Protein AF-A0A938GLC5-F1 (afdb_monomer_lite)

Sequence (97 aa):
MSVYPGYLVAQLPAGVETNKTALAPYIRIPTNAPPIMLVHATDDNVAGPENSVVMYQALKHAGVSAELHIYAKGGHGFGVRKGSHAASTWTDRCLAW

Secondary structure (DSSP, 8-state):
-EE---S-EEESSTTSEEEEEEE-TT----TTPPPEEEEEETT-SSS-THHHHHHHHHHHHTT--EEEEEESS--TT-TT---SSGGGGHHHHHHH-

Foldseek 3Di:
DEDADAPQADDVVPQHRDGLQHGHPPDDQDLPHAEYEYEEECQAPRGHCSSVVNVQVVCVVSVHHYHYDYFPDQYPPNDCDDDPGPSNCVVVVVVVD

Structure (mmCIF, N/CA/C/O backbone):
data_AF-A0A938GLC5-F1
#
_entry.id   AF-A0A938GLC5-F1
#
loop_
_atom_site.group_PDB
_atom_site.id
_atom_site.type_symbol
_atom_site.label_atom_id
_atom_site.label_alt_id
_atom_site.label_comp_id
_atom_site.label_asym_id
_atom_site.label_entity_id
_atom_site.label_seq_id
_atom_site.pdbx_PDB_ins_code
_atom_site.Cartn_x
_atom_site.Cartn_y
_atom_site.Cartn_z
_atom_site.occupancy
_atom_site.B_iso_or_equiv
_atom_site.auth_seq_id
_atom_site.auth_comp_id
_atom_site.auth_asym_id
_atom_site.auth_atom_id
_atom_site.pdbx_PDB_model_num
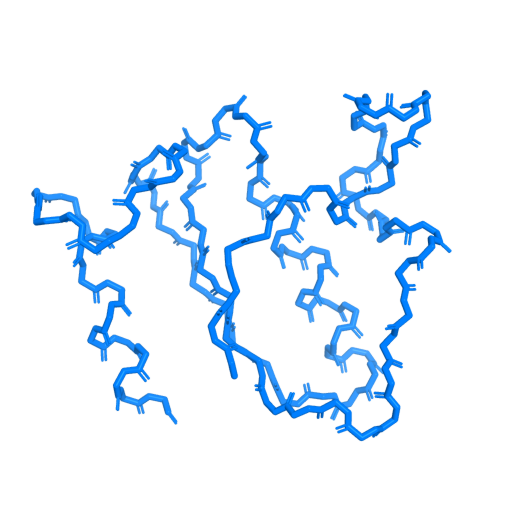ATOM 1 N N . MET A 1 1 ? -10.466 2.432 -0.485 1.00 65.69 1 MET A N 1
ATOM 2 C CA . MET A 1 1 ? -9.525 3.461 -0.999 1.00 65.69 1 MET A CA 1
ATOM 3 C C . MET A 1 1 ? -8.170 2.806 -1.215 1.00 65.69 1 MET A C 1
ATOM 5 O O . MET A 1 1 ? -7.738 2.084 -0.322 1.00 65.69 1 MET A O 1
ATOM 9 N N . SER A 1 2 ? -7.527 3.017 -2.367 1.00 64.94 2 SER A N 1
ATOM 10 C CA . SER A 1 2 ? -6.154 2.557 -2.616 1.00 64.94 2 SER A CA 1
ATOM 11 C C . SER A 1 2 ? -5.157 3.572 -2.065 1.00 64.94 2 SER A C 1
ATOM 13 O O . SER A 1 2 ? -5.248 4.756 -2.400 1.00 64.94 2 SER A O 1
ATOM 15 N N . VAL A 1 3 ? -4.212 3.126 -1.243 1.00 72.19 3 VAL A N 1
ATOM 16 C CA . VAL A 1 3 ? -3.194 4.004 -0.652 1.00 72.19 3 VAL A CA 1
ATOM 17 C C . VAL A 1 3 ? -1.811 3.459 -0.976 1.00 72.19 3 VAL A C 1
ATOM 19 O O . VAL A 1 3 ? -1.539 2.277 -0.773 1.00 72.19 3 VAL A O 1
ATOM 22 N N . TYR A 1 4 ? -0.941 4.343 -1.461 1.00 71.38 4 TYR A N 1
ATOM 23 C CA . TYR A 1 4 ? 0.497 4.124 -1.497 1.00 71.38 4 TYR A CA 1
ATOM 24 C C . TYR A 1 4 ? 1.105 4.741 -0.227 1.00 71.38 4 TYR A C 1
ATOM 26 O O . TYR A 1 4 ? 1.050 5.966 -0.072 1.00 71.38 4 TYR A O 1
ATOM 34 N N . PRO A 1 5 ? 1.593 3.929 0.722 1.00 75.44 5 PRO A N 1
ATOM 35 C CA . PRO A 1 5 ? 1.903 4.429 2.051 1.00 75.44 5 PRO A CA 1
ATOM 36 C C . PRO A 1 5 ? 3.398 4.670 2.271 1.00 75.44 5 PRO A C 1
ATOM 38 O O . PRO A 1 5 ? 4.194 3.738 2.251 1.00 75.44 5 PRO A O 1
ATOM 41 N N . GLY A 1 6 ? 3.761 5.908 2.596 1.00 81.94 6 GLY A N 1
ATOM 42 C CA . GLY A 1 6 ? 5.027 6.243 3.253 1.00 81.94 6 GLY A CA 1
ATOM 43 C C . GLY A 1 6 ? 4.772 6.805 4.652 1.00 81.94 6 GLY A C 1
ATOM 44 O O . GLY A 1 6 ? 3.645 7.195 4.959 1.00 81.94 6 GLY A O 1
ATOM 45 N N . TYR A 1 7 ? 5.814 6.875 5.484 1.00 84.94 7 TYR A N 1
ATOM 46 C CA . TYR A 1 7 ? 5.756 7.478 6.828 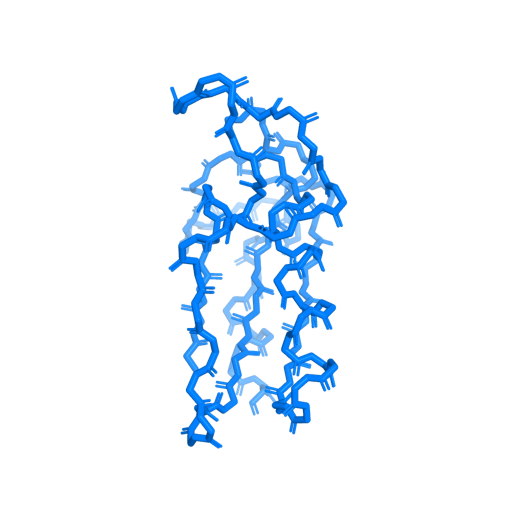1.00 84.94 7 TYR A CA 1
ATOM 47 C C . TYR A 1 7 ? 4.754 6.807 7.787 1.00 84.94 7 TYR A C 1
ATOM 49 O O . TYR A 1 7 ? 4.242 7.442 8.708 1.00 84.94 7 TYR A O 1
ATOM 57 N N . LEU A 1 8 ? 4.454 5.524 7.573 1.00 89.69 8 LEU A N 1
ATOM 58 C CA . LEU A 1 8 ? 3.547 4.764 8.432 1.00 89.69 8 LEU A CA 1
ATOM 59 C C . LEU A 1 8 ? 4.268 4.043 9.564 1.00 89.69 8 LEU A C 1
ATOM 61 O O . LEU A 1 8 ? 3.638 3.724 10.567 1.00 89.69 8 LEU A O 1
ATOM 65 N N . VAL A 1 9 ? 5.569 3.803 9.435 1.00 90.06 9 VAL A N 1
ATOM 66 C CA . VAL A 1 9 ? 6.387 3.275 10.531 1.00 90.06 9 VAL A CA 1
ATOM 67 C C . VAL A 1 9 ? 6.751 4.376 11.528 1.00 90.06 9 VAL A C 1
ATOM 69 O O . VAL A 1 9 ? 6.771 5.562 11.196 1.00 90.06 9 VAL A O 1
ATOM 72 N N . ALA A 1 10 ? 7.067 4.004 12.765 1.00 85.81 10 ALA A N 1
ATOM 73 C CA . ALA A 1 10 ? 7.538 4.958 13.759 1.00 85.81 10 ALA A CA 1
ATOM 74 C C . ALA A 1 10 ? 8.887 5.579 13.347 1.00 85.81 10 ALA A C 1
ATOM 76 O O . ALA A 1 10 ? 9.836 4.878 12.979 1.00 85.81 10 ALA A O 1
ATOM 77 N N . GLN A 1 11 ? 8.950 6.911 13.439 1.00 80.88 11 GLN A N 1
ATOM 78 C CA . GLN A 1 11 ? 10.115 7.715 13.080 1.00 80.88 11 GLN A CA 1
ATOM 79 C C . GLN A 1 11 ? 10.565 8.569 14.265 1.00 80.88 11 GLN A C 1
ATOM 81 O O . GLN A 1 11 ? 9.799 9.403 14.754 1.00 80.88 11 GLN A O 1
ATOM 86 N N . LEU A 1 12 ? 11.792 8.351 14.741 1.00 71.00 12 LEU A N 1
ATOM 87 C CA . LEU A 1 12 ? 12.387 9.079 15.868 1.00 71.00 12 LEU A CA 1
ATOM 88 C C . LEU A 1 12 ? 13.892 9.297 15.619 1.00 71.00 12 LEU A C 1
ATOM 90 O O . LEU A 1 12 ? 14.664 8.377 15.874 1.00 71.00 12 LEU A O 1
ATOM 94 N N . PRO A 1 13 ? 14.347 10.483 15.173 1.00 73.62 13 PRO A N 1
ATOM 95 C CA . PRO A 1 13 ? 13.583 11.704 14.891 1.00 73.62 13 PRO A CA 1
ATOM 96 C C . PRO A 1 13 ? 12.720 11.599 13.619 1.00 73.62 13 PRO A C 1
ATOM 98 O O . PRO A 1 13 ? 12.845 10.657 12.839 1.00 73.62 13 PRO A O 1
ATOM 101 N N . ALA A 1 14 ? 11.823 12.568 13.409 1.00 70.12 14 ALA A N 1
ATOM 102 C CA . ALA A 1 14 ? 10.959 12.615 12.228 1.00 70.12 14 ALA A CA 1
ATOM 103 C C . ALA A 1 14 ? 11.780 12.550 10.926 1.00 70.12 14 ALA A C 1
ATOM 105 O O . ALA A 1 14 ? 12.795 13.234 10.795 1.00 70.12 14 ALA A O 1
ATOM 106 N N . GLY A 1 15 ? 11.343 11.723 9.973 1.00 68.38 15 GLY A N 1
ATOM 107 C CA . GLY A 1 15 ? 12.073 11.466 8.727 1.00 68.38 15 GLY A CA 1
ATOM 108 C C . GLY A 1 15 ? 13.122 10.352 8.807 1.00 68.38 15 GLY A C 1
ATOM 109 O O . GLY A 1 15 ? 13.664 9.980 7.771 1.00 68.38 15 GLY A O 1
ATOM 110 N N . VAL A 1 16 ? 13.380 9.780 9.989 1.00 74.69 16 VAL A N 1
ATOM 111 C CA . VAL A 1 16 ? 14.248 8.605 10.154 1.00 74.69 16 VAL A CA 1
ATOM 112 C C . VAL A 1 16 ? 13.402 7.433 10.629 1.00 74.69 16 VAL A C 1
ATOM 114 O O . VAL A 1 16 ? 12.933 7.429 11.765 1.00 74.69 16 VAL A O 1
ATOM 117 N N . GLU A 1 17 ? 13.192 6.436 9.770 1.00 70.31 17 GLU A N 1
ATOM 118 C CA . GLU A 1 17 ? 12.536 5.189 10.170 1.00 70.31 17 GLU A CA 1
ATOM 119 C C . GLU A 1 17 ? 13.385 4.471 11.217 1.00 70.31 17 GLU A C 1
ATOM 121 O O . GLU A 1 17 ? 14.512 4.059 10.944 1.00 70.31 17 GLU A O 1
ATOM 126 N N . THR A 1 18 ? 12.848 4.317 12.424 1.00 74.56 18 THR A N 1
ATOM 127 C CA . THR A 1 18 ? 13.578 3.688 13.534 1.00 74.56 18 THR A CA 1
ATOM 128 C C . THR A 1 18 ? 12.954 2.391 14.000 1.00 74.56 18 THR A C 1
ATOM 130 O O . THR A 1 18 ? 13.645 1.565 14.594 1.00 74.56 18 THR A O 1
ATOM 133 N N . ASN A 1 19 ? 11.672 2.165 13.702 1.00 83.75 19 ASN A N 1
ATOM 134 C CA . ASN A 1 19 ? 11.017 0.902 14.002 1.00 83.75 19 ASN A CA 1
ATOM 135 C C . ASN A 1 19 ? 10.021 0.502 12.910 1.00 83.75 19 ASN A C 1
ATOM 137 O O . ASN A 1 19 ? 8.857 0.895 12.924 1.00 83.75 19 ASN A O 1
ATOM 141 N N . LYS A 1 20 ? 10.480 -0.379 12.021 1.00 85.06 20 LYS A N 1
ATOM 142 C CA . LYS A 1 20 ? 9.709 -0.950 10.908 1.00 85.06 20 LYS A CA 1
ATOM 143 C C . LYS A 1 20 ? 8.563 -1.881 11.325 1.00 85.06 20 LYS A C 1
ATOM 145 O O . LYS A 1 20 ? 7.801 -2.330 10.479 1.00 85.06 20 LYS A O 1
ATOM 150 N N . THR A 1 21 ? 8.439 -2.183 12.615 1.00 87.69 21 THR A N 1
ATOM 151 C CA . THR A 1 21 ? 7.389 -3.062 13.157 1.00 87.69 21 THR A CA 1
ATOM 152 C C . THR A 1 21 ? 6.333 -2.313 13.967 1.00 87.69 21 THR A C 1
ATOM 154 O O . THR A 1 21 ? 5.342 -2.913 14.374 1.00 87.69 21 THR A O 1
ATOM 157 N N . ALA A 1 22 ? 6.510 -1.007 14.191 1.00 90.31 22 ALA A N 1
ATOM 158 C CA . ALA A 1 22 ? 5.572 -0.183 14.945 1.00 90.31 22 ALA A CA 1
ATOM 159 C C . ALA A 1 22 ? 4.959 0.898 14.054 1.00 90.31 22 ALA A C 1
ATOM 161 O O . ALA A 1 22 ? 5.671 1.587 13.327 1.00 90.31 22 ALA A O 1
ATOM 162 N N . LEU A 1 23 ? 3.634 1.052 14.132 1.00 91.94 23 LEU A N 1
ATOM 163 C CA . LEU A 1 23 ? 2.916 2.120 13.443 1.00 91.94 23 LEU A CA 1
ATOM 164 C C . LEU A 1 23 ? 3.314 3.474 14.043 1.00 91.94 23 LEU A C 1
ATOM 166 O O . LEU A 1 23 ? 3.525 3.585 15.255 1.00 9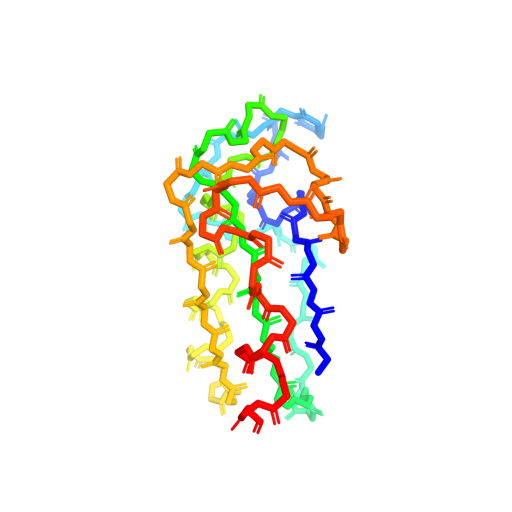1.94 23 LEU 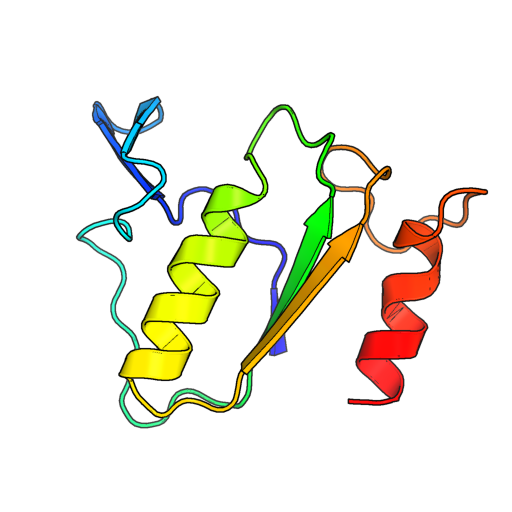A O 1
ATOM 170 N N . ALA A 1 24 ? 3.388 4.512 13.214 1.00 90.44 24 ALA A N 1
ATOM 171 C CA . ALA A 1 24 ? 3.710 5.850 13.671 1.00 90.44 24 ALA A CA 1
ATOM 172 C C . ALA A 1 24 ? 2.725 6.299 14.770 1.00 90.44 24 ALA A C 1
ATOM 174 O O . ALA A 1 24 ? 1.507 6.151 14.620 1.00 90.44 24 ALA A O 1
ATOM 175 N N . PRO A 1 25 ? 3.218 6.882 15.879 1.00 89.38 25 PRO A N 1
ATOM 176 C CA . PRO A 1 25 ? 2.421 7.098 17.089 1.00 89.38 25 PRO A CA 1
ATOM 177 C C . PRO A 1 25 ? 1.313 8.144 16.927 1.00 89.38 25 PRO A C 1
ATOM 179 O O . PRO A 1 25 ? 0.459 8.265 17.806 1.00 89.38 25 PRO A O 1
ATOM 182 N N . TYR A 1 26 ? 1.311 8.898 15.829 1.00 87.44 26 TYR A N 1
ATOM 183 C CA . TYR A 1 26 ? 0.292 9.888 15.477 1.00 87.44 26 TYR A CA 1
ATOM 184 C C . TYR A 1 26 ? -0.781 9.345 14.520 1.00 87.44 26 TYR A C 1
ATOM 186 O O . TYR A 1 26 ? -1.779 10.023 14.288 1.00 87.44 26 TYR A O 1
ATOM 194 N N . ILE A 1 27 ? -0.629 8.128 13.991 1.00 90.94 27 ILE A N 1
ATOM 195 C CA . ILE A 1 27 ? -1.663 7.503 13.162 1.00 90.94 27 ILE A CA 1
ATOM 196 C C . ILE A 1 27 ? -2.775 6.969 14.066 1.00 90.94 27 ILE A C 1
ATOM 198 O O . ILE A 1 27 ? -2.537 6.336 15.099 1.00 90.94 27 ILE A O 1
ATOM 202 N N . ARG A 1 28 ? -4.019 7.246 13.679 1.00 92.94 28 ARG A N 1
ATOM 203 C CA . ARG A 1 28 ? -5.230 6.764 14.346 1.00 92.94 28 ARG A CA 1
ATOM 204 C C . ARG A 1 28 ? -6.133 6.135 13.297 1.00 92.94 28 ARG A C 1
ATOM 206 O O . ARG A 1 28 ? -6.407 6.757 12.276 1.00 92.94 28 ARG A O 1
ATOM 213 N N . ILE A 1 29 ? -6.584 4.912 13.555 1.00 94.19 29 ILE A N 1
ATOM 214 C CA . ILE A 1 29 ? -7.556 4.226 12.702 1.00 94.19 29 ILE A CA 1
ATOM 215 C C . ILE A 1 29 ? -8.949 4.570 13.240 1.00 94.19 29 ILE A C 1
ATOM 217 O O . ILE A 1 29 ? -9.238 4.236 14.392 1.00 94.19 29 ILE A O 1
ATOM 221 N N . PRO A 1 30 ? -9.797 5.273 12.470 1.00 92.19 30 PRO A N 1
ATOM 222 C CA . PRO A 1 30 ? -11.144 5.597 12.916 1.00 92.19 30 PRO A CA 1
ATOM 223 C C . PRO A 1 30 ? -12.021 4.339 12.949 1.00 92.19 30 PRO A C 1
ATOM 225 O O . PRO A 1 30 ? -11.829 3.410 12.167 1.00 92.19 30 PRO A O 1
ATOM 228 N N . THR A 1 31 ? -13.020 4.319 13.830 1.00 91.12 31 THR A N 1
ATOM 229 C CA . THR A 1 31 ? -13.925 3.166 14.009 1.00 91.12 31 THR A CA 1
ATOM 230 C C . THR A 1 31 ? -14.779 2.865 12.778 1.00 91.12 31 THR A C 1
ATOM 232 O O . THR A 1 31 ? -15.215 1.735 12.595 1.00 91.12 31 THR A O 1
ATOM 235 N N . ASN A 1 32 ? -15.009 3.862 11.923 1.00 93.50 32 ASN A N 1
ATOM 236 C CA . ASN A 1 32 ? -15.734 3.750 10.660 1.00 93.50 32 ASN A CA 1
ATOM 237 C C . ASN A 1 32 ? -14.796 3.753 9.442 1.00 93.50 32 ASN A C 1
ATOM 239 O O . ASN A 1 32 ? -15.208 4.169 8.356 1.00 93.50 32 ASN A O 1
ATOM 243 N N . ALA A 1 33 ? -13.532 3.351 9.616 1.00 94.69 33 ALA A N 1
ATOM 244 C CA . ALA A 1 33 ? -12.595 3.255 8.506 1.00 94.69 33 ALA A CA 1
ATOM 245 C C . ALA A 1 33 ? -13.195 2.392 7.377 1.00 94.69 33 ALA A C 1
ATOM 247 O O . ALA A 1 33 ? -13.664 1.280 7.639 1.00 94.69 33 ALA A O 1
ATOM 248 N N . PRO A 1 34 ? -13.203 2.885 6.126 1.00 95.56 34 PRO A N 1
ATOM 249 C CA . PRO A 1 34 ? -13.687 2.096 5.004 1.00 95.56 34 PRO A CA 1
ATOM 250 C C . PRO A 1 34 ? -12.716 0.943 4.714 1.00 95.56 34 PRO A C 1
ATOM 252 O O . PRO A 1 34 ? -11.575 0.967 5.182 1.00 95.56 34 PRO A O 1
ATOM 255 N N . PRO A 1 35 ? -13.110 -0.025 3.870 1.00 96.31 35 PRO A N 1
ATOM 256 C CA . PRO A 1 35 ? -12.167 -0.985 3.325 1.00 96.31 35 PRO A CA 1
ATOM 257 C C . PRO A 1 35 ? -10.970 -0.292 2.648 1.00 96.31 35 PRO A C 1
ATOM 259 O O . PRO A 1 35 ? -11.125 0.698 1.911 1.00 96.31 35 PRO A O 1
ATOM 262 N N . ILE A 1 36 ? -9.763 -0.799 2.902 1.00 96.50 36 ILE A N 1
ATOM 263 C CA . ILE A 1 36 ? -8.506 -0.217 2.407 1.00 96.50 36 ILE A CA 1
ATOM 264 C C . ILE A 1 36 ? -7.706 -1.266 1.638 1.00 96.50 36 ILE A C 1
ATOM 266 O O . ILE A 1 36 ? -7.462 -2.364 2.129 1.00 96.50 36 ILE A O 1
ATOM 270 N N . MET A 1 37 ? -7.230 -0.883 0.457 1.00 97.00 37 MET A N 1
ATOM 271 C CA . MET A 1 37 ? -6.264 -1.662 -0.308 1.00 97.00 37 MET A CA 1
ATOM 272 C C . MET A 1 37 ? -4.912 -0.944 -0.275 1.00 97.00 37 MET A C 1
ATOM 274 O O . MET A 1 37 ? -4.823 0.255 -0.558 1.00 97.00 37 MET A O 1
ATOM 278 N N . LEU A 1 38 ? -3.857 -1.675 0.067 1.00 97.06 38 LEU A N 1
ATOM 279 C CA . LEU A 1 38 ? -2.482 -1.193 0.118 1.00 97.06 38 LEU A CA 1
ATOM 280 C C . LEU A 1 38 ? -1.676 -1.842 -1.005 1.00 97.06 38 LEU A C 1
ATOM 282 O O . LEU A 1 38 ? -1.756 -3.052 -1.224 1.00 97.06 38 LEU A O 1
ATOM 286 N N . VAL A 1 39 ? -0.874 -1.039 -1.696 1.00 96.12 39 VAL A N 1
ATOM 287 C CA . VAL A 1 39 ? -0.030 -1.493 -2.804 1.00 96.12 39 VAL A CA 1
ATOM 288 C C . VAL A 1 39 ? 1.381 -0.945 -2.613 1.00 96.12 39 VAL A C 1
ATOM 290 O O . VAL A 1 39 ? 1.550 0.255 -2.408 1.00 96.12 39 VAL A O 1
ATOM 293 N N . HIS A 1 40 ? 2.390 -1.817 -2.668 1.00 96.44 40 HIS A N 1
ATOM 294 C CA . HIS A 1 40 ? 3.795 -1.446 -2.472 1.00 96.44 40 HIS A CA 1
ATOM 295 C C . HIS A 1 40 ? 4.738 -2.274 -3.353 1.00 96.44 40 HIS A C 1
ATOM 297 O O . HIS A 1 40 ? 4.411 -3.397 -3.738 1.00 96.44 40 HIS A O 1
ATOM 303 N N . ALA A 1 41 ? 5.927 -1.745 -3.638 1.00 95.50 41 ALA A N 1
ATOM 304 C CA . ALA A 1 41 ? 7.037 -2.499 -4.208 1.00 95.50 41 ALA A CA 1
ATOM 305 C C . ALA A 1 41 ? 8.091 -2.847 -3.138 1.00 95.50 41 ALA A C 1
ATOM 307 O O . ALA A 1 41 ? 8.364 -2.052 -2.245 1.00 95.50 41 ALA A O 1
ATOM 308 N N . THR A 1 42 ? 8.690 -4.035 -3.220 1.00 96.12 42 THR A N 1
ATOM 309 C CA . THR A 1 42 ? 9.767 -4.478 -2.322 1.00 96.12 42 THR A CA 1
ATOM 310 C C . THR A 1 42 ? 11.055 -3.689 -2.535 1.00 96.12 42 THR A C 1
ATOM 312 O O . THR A 1 42 ? 11.790 -3.464 -1.582 1.00 96.12 42 THR A O 1
ATOM 315 N N . ASP A 1 43 ? 11.328 -3.269 -3.770 1.00 95.69 43 ASP A N 1
ATOM 316 C CA . ASP A 1 43 ? 12.509 -2.491 -4.157 1.00 95.69 43 ASP A CA 1
ATOM 317 C C . ASP A 1 43 ? 12.315 -0.968 -4.007 1.00 95.69 43 ASP A C 1
ATOM 319 O O . ASP A 1 43 ? 13.044 -0.176 -4.611 1.00 95.69 43 ASP A O 1
ATOM 323 N N . ASP A 1 44 ? 11.342 -0.545 -3.196 1.00 93.56 44 ASP A N 1
ATOM 324 C CA . ASP A 1 44 ? 11.195 0.846 -2.780 1.00 93.56 44 ASP A CA 1
ATOM 325 C C . ASP A 1 44 ? 12.250 1.214 -1.726 1.00 93.56 44 ASP A C 1
ATOM 327 O O . ASP A 1 44 ? 12.143 0.873 -0.549 1.00 93.56 44 ASP A O 1
ATOM 331 N N . ASN A 1 45 ? 13.288 1.927 -2.16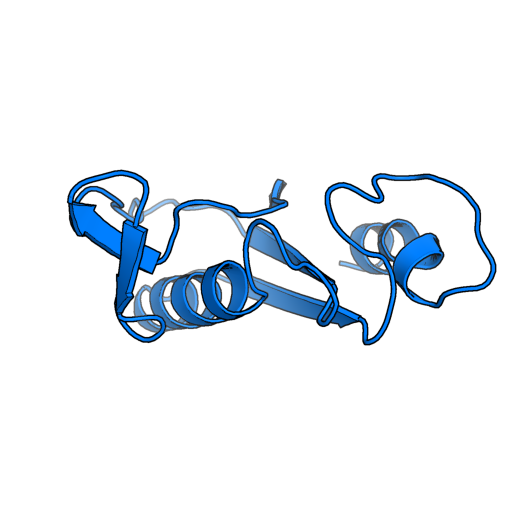4 1.00 89.56 45 ASN A N 1
ATOM 332 C CA . ASN A 1 45 ? 14.385 2.370 -1.300 1.00 89.56 45 ASN A CA 1
ATOM 333 C C . ASN A 1 45 ? 14.125 3.724 -0.611 1.00 89.56 45 ASN A C 1
ATOM 335 O O . ASN A 1 45 ? 15.013 4.225 0.078 1.00 89.56 45 ASN A O 1
ATOM 339 N N . VAL A 1 46 ? 12.960 4.345 -0.824 1.00 88.50 46 VAL A N 1
ATOM 340 C CA . VAL A 1 46 ? 12.601 5.648 -0.230 1.00 88.50 46 VAL A CA 1
ATOM 341 C C . VAL A 1 46 ? 11.644 5.455 0.942 1.00 88.50 46 VAL A C 1
ATOM 343 O O . VAL A 1 46 ? 11.839 6.056 1.995 1.00 88.50 46 VAL A O 1
ATOM 346 N N . ALA A 1 47 ? 10.633 4.606 0.776 1.00 87.94 47 ALA A N 1
ATOM 347 C CA . ALA A 1 47 ? 9.735 4.185 1.841 1.00 87.94 47 ALA A CA 1
ATOM 348 C C . ALA A 1 47 ? 9.582 2.673 1.725 1.00 87.94 47 ALA A C 1
ATOM 350 O O . ALA A 1 47 ? 8.911 2.195 0.824 1.00 87.94 47 ALA A O 1
ATOM 351 N N . GLY A 1 48 ? 10.237 1.914 2.601 1.00 91.88 48 GLY A N 1
ATOM 352 C CA . GLY A 1 48 ? 10.242 0.458 2.479 1.00 91.88 48 GLY A CA 1
ATOM 353 C C . GLY A 1 48 ? 8.833 -0.148 2.591 1.00 91.88 48 GLY A C 1
ATOM 354 O O . GLY A 1 48 ? 7.948 0.446 3.233 1.00 91.88 48 GLY A O 1
ATOM 355 N N . PRO A 1 49 ? 8.612 -1.359 2.037 1.00 94.62 49 PRO A N 1
ATOM 356 C CA . PRO A 1 49 ? 7.315 -2.040 2.068 1.00 94.62 49 PRO A CA 1
ATOM 357 C C . PRO A 1 49 ? 6.785 -2.279 3.489 1.00 94.62 49 PRO A C 1
ATOM 359 O O . PRO A 1 49 ? 5.584 -2.492 3.675 1.00 94.62 49 PRO A O 1
ATOM 362 N N . GLU A 1 50 ? 7.646 -2.214 4.506 1.00 94.69 50 GLU A N 1
ATOM 363 C CA . GLU A 1 50 ? 7.283 -2.328 5.917 1.00 94.69 50 GLU A CA 1
ATOM 364 C C . GLU A 1 50 ? 6.245 -1.279 6.347 1.00 94.69 50 GLU A C 1
ATOM 366 O O . GLU A 1 50 ? 5.402 -1.578 7.193 1.00 94.69 50 GLU A O 1
ATOM 371 N N . ASN A 1 51 ? 6.209 -0.108 5.694 1.00 94.12 51 ASN A N 1
ATOM 372 C CA . ASN A 1 51 ? 5.148 0.890 5.875 1.00 94.12 51 ASN A CA 1
ATOM 373 C C . ASN A 1 51 ? 3.757 0.317 5.568 1.00 94.12 51 ASN A C 1
ATOM 375 O O . ASN A 1 51 ? 2.822 0.478 6.354 1.00 94.12 51 ASN A O 1
ATOM 379 N N . SER A 1 52 ? 3.619 -0.401 4.451 1.00 95.75 52 SER A N 1
ATOM 380 C CA . SER A 1 52 ? 2.370 -1.090 4.118 1.00 95.75 52 SER A CA 1
ATOM 381 C C . SER A 1 52 ? 2.079 -2.243 5.073 1.00 95.75 52 SER A C 1
ATOM 383 O O . SER A 1 52 ? 0.929 -2.438 5.465 1.00 95.75 52 SER A O 1
ATOM 385 N N . VAL A 1 53 ? 3.104 -3.016 5.447 1.00 96.38 53 VAL A N 1
ATOM 386 C CA . VAL A 1 53 ? 2.938 -4.198 6.308 1.00 96.38 53 VAL A CA 1
ATOM 387 C C . VAL A 1 53 ? 2.412 -3.802 7.685 1.00 96.38 53 VAL A C 1
ATOM 389 O O . VAL A 1 53 ? 1.437 -4.392 8.156 1.00 96.38 53 VAL A O 1
ATOM 392 N N . VAL A 1 54 ? 3.008 -2.789 8.320 1.00 95.75 54 VAL A N 1
ATOM 393 C CA . VAL A 1 54 ? 2.594 -2.368 9.665 1.00 95.75 54 VAL A CA 1
ATOM 394 C C . VAL A 1 54 ? 1.187 -1.769 9.666 1.00 95.75 54 VAL A C 1
ATOM 396 O O . VAL A 1 54 ? 0.395 -2.041 10.569 1.00 95.75 54 VAL A O 1
ATOM 399 N N . MET A 1 55 ? 0.826 -1.027 8.614 1.00 96.12 55 MET A N 1
ATOM 400 C CA . MET A 1 55 ? -0.521 -0.481 8.464 1.00 96.12 55 MET A CA 1
ATOM 401 C C . MET A 1 55 ? -1.559 -1.576 8.234 1.00 96.12 55 MET A C 1
ATOM 403 O O . MET A 1 55 ? -2.616 -1.550 8.860 1.00 96.12 55 MET A O 1
ATOM 407 N N . TYR A 1 56 ? -1.255 -2.570 7.395 1.00 97.00 56 TYR A N 1
ATOM 408 C CA . TYR A 1 56 ? -2.130 -3.723 7.191 1.00 97.00 56 TYR A CA 1
ATOM 409 C C . TYR A 1 56 ? -2.401 -4.467 8.505 1.00 97.00 56 TYR A C 1
ATOM 411 O O . TYR A 1 56 ? -3.551 -4.776 8.819 1.00 97.00 56 TYR A O 1
ATOM 419 N N . GLN A 1 57 ? -1.359 -4.712 9.306 1.00 96.81 57 GLN A N 1
ATOM 420 C CA . GLN A 1 57 ? -1.510 -5.352 10.615 1.00 96.81 57 GLN A CA 1
ATOM 421 C C . GLN A 1 57 ? -2.372 -4.510 11.563 1.00 96.81 57 GLN A C 1
ATOM 423 O O . GLN A 1 57 ? -3.268 -5.050 12.211 1.00 96.81 57 GLN A O 1
ATOM 428 N N . ALA A 1 58 ? -2.152 -3.194 11.610 1.00 95.81 58 ALA A N 1
ATOM 429 C CA . ALA A 1 58 ? -2.946 -2.291 12.437 1.00 95.81 58 ALA A CA 1
ATOM 430 C C . ALA A 1 58 ? -4.428 -2.258 12.016 1.00 95.81 58 ALA A C 1
ATOM 432 O O . ALA A 1 58 ? -5.306 -2.352 12.874 1.00 95.81 58 ALA A O 1
ATOM 433 N N . LEU A 1 59 ? -4.715 -2.198 10.710 1.00 96.44 59 LEU A N 1
ATOM 434 C CA . LEU A 1 59 ? -6.075 -2.270 10.158 1.00 96.44 59 LEU A CA 1
ATOM 435 C C . LEU A 1 59 ? -6.758 -3.592 10.515 1.00 96.44 59 LEU A C 1
ATOM 437 O O . LEU A 1 59 ? -7.886 -3.587 11.009 1.00 96.44 59 LEU A O 1
ATOM 441 N N . LYS A 1 60 ? -6.046 -4.712 10.347 1.00 96.44 60 LYS A N 1
ATOM 442 C CA . LYS A 1 60 ? -6.541 -6.044 10.709 1.00 96.44 60 LYS A CA 1
ATOM 443 C C . LYS A 1 60 ? -6.871 -6.142 12.200 1.00 96.44 60 LYS A C 1
ATOM 445 O O . LYS A 1 60 ? -7.935 -6.646 12.548 1.00 96.44 60 LYS A O 1
ATOM 450 N N . HIS A 1 61 ? -5.998 -5.651 13.082 1.00 95.94 61 HIS A N 1
ATOM 451 C CA . HIS A 1 61 ? -6.254 -5.638 14.529 1.00 95.94 61 HIS A CA 1
ATOM 452 C C . HIS A 1 61 ? -7.426 -4.730 14.920 1.00 95.94 61 HIS A C 1
ATOM 454 O O . HIS A 1 61 ? -8.122 -5.022 15.888 1.00 95.94 61 HIS A O 1
ATOM 460 N N . ALA A 1 62 ? -7.673 -3.663 14.159 1.00 96.56 62 ALA A N 1
ATOM 461 C CA . ALA A 1 62 ? -8.823 -2.782 14.340 1.00 96.56 62 ALA A CA 1
ATOM 462 C C . ALA A 1 62 ? -10.132 -3.338 13.737 1.00 96.56 62 ALA A C 1
ATOM 464 O O . ALA A 1 62 ? -11.161 -2.671 13.810 1.00 96.56 62 ALA A O 1
ATOM 465 N N . GLY A 1 63 ? -10.116 -4.534 13.133 1.00 96.56 63 GLY A N 1
ATOM 466 C CA . GLY A 1 63 ? -11.292 -5.137 12.496 1.00 96.56 63 GLY A CA 1
ATOM 467 C C . GLY A 1 63 ? -11.693 -4.484 11.168 1.00 96.56 63 GLY A C 1
ATOM 468 O O . GLY A 1 63 ? -12.804 -4.703 10.691 1.00 96.56 63 GLY A O 1
ATOM 469 N N . VAL A 1 64 ? -10.808 -3.687 10.562 1.00 97.06 64 VAL A N 1
ATOM 470 C CA . VAL A 1 64 ? -11.054 -3.035 9.271 1.00 97.06 64 VAL A CA 1
ATOM 471 C C . VAL A 1 64 ? -10.743 -4.015 8.141 1.00 97.06 64 VAL A C 1
ATOM 473 O O . VAL A 1 64 ? -9.683 -4.643 8.134 1.00 97.06 64 VAL A O 1
ATOM 476 N N . SER A 1 65 ? -11.648 -4.131 7.163 1.00 96.31 65 SER A N 1
ATOM 477 C CA . SER A 1 65 ? -11.393 -4.919 5.952 1.00 96.31 65 SER A CA 1
ATOM 478 C C . SER A 1 65 ? -10.208 -4.323 5.190 1.00 96.31 65 SER A C 1
ATOM 480 O O . SER A 1 65 ? -10.235 -3.153 4.802 1.00 96.31 65 SER A O 1
ATOM 482 N N . ALA A 1 66 ? -9.153 -5.109 5.003 1.00 96.75 66 ALA A N 1
ATOM 483 C CA . ALA A 1 66 ? -7.928 -4.643 4.379 1.00 96.75 66 ALA A CA 1
ATOM 484 C C . ALA A 1 66 ? -7.322 -5.700 3.457 1.00 96.75 66 ALA A C 1
ATOM 486 O O . ALA A 1 66 ? -7.359 -6.894 3.758 1.00 96.75 66 ALA A O 1
ATOM 487 N N . GLU A 1 67 ? -6.705 -5.241 2.372 1.00 97.50 67 GLU A N 1
ATOM 488 C CA . GLU A 1 67 ? -5.967 -6.065 1.414 1.00 97.50 67 GLU A CA 1
ATOM 489 C C . GLU A 1 67 ? -4.591 -5.445 1.141 1.00 97.50 67 GLU A C 1
ATOM 491 O O . GLU A 1 67 ? -4.457 -4.223 1.084 1.00 97.50 67 GLU A O 1
ATOM 496 N N . LEU A 1 68 ? -3.555 -6.274 0.996 1.00 97.19 68 LEU A N 1
ATOM 497 C CA . LEU A 1 68 ? -2.176 -5.829 0.791 1.00 97.19 68 LEU A CA 1
ATOM 498 C C . LEU A 1 68 ? -1.525 -6.585 -0.369 1.00 97.19 68 LEU A C 1
ATOM 500 O O . LEU A 1 68 ? -1.402 -7.807 -0.324 1.00 97.19 68 LEU A O 1
ATOM 504 N N . HIS A 1 69 ? -1.026 -5.839 -1.356 1.00 96.75 69 HIS A N 1
ATOM 505 C CA . HIS A 1 69 ? -0.198 -6.349 -2.448 1.00 96.75 69 HIS A CA 1
ATOM 506 C C . HIS A 1 69 ? 1.219 -5.792 -2.345 1.00 96.75 69 HIS A C 1
ATOM 508 O O . HIS A 1 69 ? 1.418 -4.576 -2.366 1.00 96.75 69 HIS A O 1
ATOM 514 N N . ILE A 1 70 ? 2.205 -6.686 -2.277 1.00 96.50 70 ILE A N 1
ATOM 515 C CA . ILE A 1 70 ? 3.626 -6.338 -2.344 1.00 96.50 70 ILE A CA 1
ATOM 516 C C . ILE A 1 70 ? 4.217 -6.976 -3.599 1.00 96.50 70 ILE A C 1
ATOM 518 O O . ILE A 1 70 ? 4.217 -8.198 -3.747 1.00 96.50 70 ILE A O 1
ATOM 522 N N . TYR A 1 71 ? 4.729 -6.144 -4.499 1.00 95.94 71 TYR A N 1
ATOM 523 C CA . TYR A 1 71 ? 5.357 -6.567 -5.746 1.00 95.94 71 TYR A CA 1
ATOM 524 C C . TYR A 1 71 ? 6.875 -6.556 -5.612 1.00 95.94 71 TYR A C 1
ATOM 526 O O . TYR A 1 71 ? 7.442 -5.588 -5.127 1.00 95.94 71 TYR A O 1
ATOM 534 N N . ALA A 1 72 ? 7.559 -7.583 -6.115 1.00 96.19 72 ALA A N 1
ATOM 535 C CA . ALA A 1 72 ? 9.017 -7.673 -5.994 1.00 96.19 72 ALA A CA 1
ATOM 536 C C . ALA A 1 72 ? 9.778 -6.523 -6.687 1.00 96.19 72 ALA A C 1
ATOM 538 O O . ALA A 1 72 ? 10.878 -6.187 -6.259 1.00 96.19 72 ALA A O 1
ATOM 539 N N . LYS A 1 73 ? 9.213 -5.954 -7.765 1.00 94.75 73 LYS A N 1
ATOM 540 C CA . LYS A 1 73 ? 9.802 -4.850 -8.535 1.00 94.75 73 LYS A CA 1
ATOM 541 C C . LYS A 1 73 ? 8.771 -3.803 -8.929 1.00 94.75 73 LYS A C 1
ATOM 543 O O . LYS A 1 73 ? 7.704 -4.161 -9.434 1.00 94.75 73 LYS A O 1
ATOM 548 N N . GLY A 1 74 ? 9.143 -2.539 -8.785 1.00 93.00 74 GLY A N 1
ATOM 549 C CA . GLY A 1 74 ? 8.373 -1.364 -9.200 1.00 93.00 74 GLY A CA 1
ATOM 550 C C . GLY A 1 74 ? 9.062 -0.050 -8.825 1.00 93.00 74 GLY A C 1
ATOM 551 O O . GLY A 1 74 ? 8.919 0.936 -9.546 1.00 93.00 74 GLY A O 1
ATOM 552 N N . GLY A 1 75 ? 9.862 -0.056 -7.757 1.00 92.88 75 GLY A N 1
ATOM 553 C CA . GLY A 1 75 ? 10.522 1.123 -7.209 1.00 92.88 75 GLY A CA 1
ATOM 554 C C . GLY A 1 75 ? 9.555 2.092 -6.527 1.00 92.88 75 GLY A C 1
ATOM 555 O O . GLY A 1 75 ? 8.364 1.823 -6.373 1.00 92.88 75 GLY A O 1
ATOM 556 N N . HIS A 1 76 ? 10.075 3.250 -6.130 1.00 93.00 76 HIS A N 1
ATOM 557 C CA . HIS A 1 76 ? 9.282 4.292 -5.487 1.00 93.00 76 HIS A CA 1
ATOM 558 C C . HIS A 1 76 ? 8.308 4.959 -6.468 1.00 93.00 76 HIS A C 1
ATOM 560 O O . HIS A 1 76 ? 8.692 5.346 -7.575 1.00 93.00 76 HIS A O 1
ATOM 566 N N . GLY A 1 77 ? 7.049 5.139 -6.057 1.00 89.69 77 GLY A N 1
ATOM 567 C CA . GLY A 1 77 ? 6.074 5.936 -6.806 1.00 89.69 77 GLY A CA 1
ATOM 568 C C . GLY A 1 77 ? 5.814 5.463 -8.245 1.00 89.69 77 GLY A C 1
ATOM 569 O O . GLY A 1 77 ? 5.656 6.290 -9.149 1.00 89.69 77 GLY A O 1
ATOM 570 N N . PHE A 1 78 ? 5.761 4.150 -8.500 1.00 91.19 78 PHE A N 1
ATOM 571 C CA . PHE A 1 78 ? 5.549 3.617 -9.857 1.00 91.19 78 PHE A CA 1
ATOM 572 C C . PHE A 1 78 ? 4.212 4.036 -10.487 1.00 91.19 78 PHE A 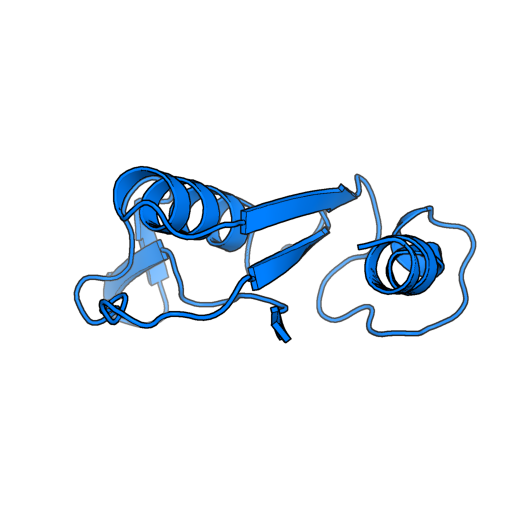C 1
ATOM 574 O O . PHE A 1 78 ? 4.132 4.199 -11.708 1.00 91.19 78 PHE A O 1
ATOM 581 N N . GLY A 1 79 ? 3.193 4.318 -9.670 1.00 90.44 79 GLY A N 1
ATOM 582 C CA . GLY A 1 79 ? 1.900 4.831 -10.126 1.00 90.44 79 GLY A CA 1
ATOM 583 C C . GLY A 1 79 ? 1.204 3.870 -11.092 1.00 90.44 79 GLY A C 1
ATOM 584 O O . GLY A 1 79 ? 1.304 2.657 -10.956 1.00 90.44 79 GLY A O 1
ATOM 585 N N . VAL A 1 80 ? 0.500 4.406 -12.090 1.00 92.50 80 VAL A N 1
ATOM 586 C CA . VAL A 1 80 ? -0.191 3.618 -13.137 1.00 92.50 80 VAL A CA 1
ATOM 587 C C . VAL A 1 80 ? 0.647 3.463 -14.412 1.00 92.50 80 VAL A C 1
ATOM 589 O O . VAL A 1 80 ? 0.119 3.259 -15.506 1.00 92.50 80 VAL A O 1
ATOM 592 N N . ARG A 1 81 ? 1.972 3.628 -14.308 1.00 88.25 81 ARG A N 1
ATOM 593 C CA . ARG A 1 81 ? 2.863 3.533 -15.467 1.00 88.25 81 ARG A CA 1
ATOM 594 C C . ARG A 1 81 ? 2.861 2.107 -16.004 1.00 88.25 81 ARG A C 1
ATOM 596 O O . ARG A 1 81 ? 3.081 1.148 -15.269 1.00 88.25 81 ARG A O 1
ATOM 603 N N . LYS A 1 82 ? 2.671 1.983 -17.318 1.00 88.75 82 LYS A N 1
ATOM 604 C CA . LYS A 1 82 ? 2.869 0.713 -18.018 1.00 88.75 82 LYS A CA 1
ATOM 605 C C . LYS A 1 82 ? 4.340 0.311 -17.918 1.00 88.75 82 LYS A C 1
ATOM 607 O O . LYS A 1 82 ? 5.227 1.153 -18.035 1.00 88.75 82 LYS A O 1
ATOM 612 N N . GLY A 1 83 ? 4.591 -0.978 -17.731 1.00 85.94 83 GLY A N 1
ATOM 613 C CA . GLY A 1 83 ? 5.936 -1.524 -17.595 1.00 85.94 83 GLY A CA 1
ATOM 614 C C . GLY A 1 83 ? 5.922 -3.046 -17.600 1.00 85.94 83 GLY A C 1
ATOM 615 O O . GLY A 1 83 ? 4.860 -3.661 -17.532 1.00 85.94 83 GLY A O 1
ATOM 616 N N . SER A 1 84 ? 7.105 -3.652 -17.677 1.00 88.06 84 SER A N 1
ATOM 617 C CA . SER A 1 84 ? 7.276 -5.111 -17.737 1.00 88.06 84 SER A CA 1
ATOM 618 C C . SER A 1 84 ? 7.217 -5.805 -16.372 1.00 88.06 84 SER A C 1
ATOM 620 O O . SER A 1 84 ? 7.209 -7.031 -16.305 1.00 88.06 84 SER A O 1
ATOM 622 N N . HIS A 1 85 ? 7.203 -5.049 -15.273 1.00 91.69 85 HIS A N 1
ATOM 623 C CA . HIS A 1 85 ? 7.109 -5.599 -13.923 1.00 91.69 85 HIS A CA 1
ATOM 624 C C . HIS A 1 85 ? 5.653 -5.827 -13.525 1.00 91.69 85 HIS A C 1
ATOM 626 O O . HIS A 1 85 ? 4.794 -5.028 -13.877 1.00 91.69 85 HIS A O 1
ATOM 632 N N . ALA A 1 86 ? 5.390 -6.864 -12.724 1.00 94.06 86 ALA A N 1
ATOM 633 C CA . ALA A 1 86 ? 4.043 -7.198 -12.248 1.00 94.06 86 ALA A CA 1
ATOM 634 C C . ALA A 1 86 ? 3.350 -6.042 -11.502 1.00 94.06 86 ALA A C 1
ATOM 636 O O . ALA A 1 86 ? 2.130 -5.948 -11.521 1.00 94.06 86 ALA A O 1
ATOM 637 N N . ALA A 1 87 ? 4.115 -5.127 -10.895 1.00 94.12 87 ALA A N 1
ATOM 638 C CA . ALA A 1 87 ? 3.559 -3.929 -10.277 1.00 94.12 87 ALA A CA 1
ATOM 639 C C . ALA A 1 87 ? 2.746 -3.068 -11.256 1.00 94.12 87 ALA A C 1
ATOM 641 O O . ALA A 1 87 ? 1.840 -2.376 -10.813 1.00 94.12 87 ALA A O 1
ATOM 642 N N . SER A 1 88 ? 2.997 -3.120 -12.571 1.00 93.94 88 SER A N 1
ATOM 643 C CA . SER A 1 88 ? 2.234 -2.343 -13.561 1.00 93.94 88 SER A CA 1
ATOM 644 C C . SER A 1 88 ? 0.772 -2.788 -13.706 1.00 93.94 88 SER A C 1
ATOM 646 O O . SER A 1 88 ? -0.030 -2.035 -14.254 1.00 93.94 88 SER A O 1
ATOM 648 N N . THR A 1 89 ? 0.407 -3.967 -13.186 1.00 94.19 89 THR A N 1
ATOM 649 C CA . THR A 1 89 ? -0.959 -4.520 -13.236 1.00 94.19 89 THR A CA 1
ATOM 650 C C . THR A 1 89 ? -1.719 -4.340 -11.920 1.00 94.19 89 THR A C 1
ATOM 652 O O . THR A 1 89 ? -2.753 -4.973 -11.707 1.00 94.19 89 THR A O 1
ATOM 655 N N . TRP A 1 90 ? -1.215 -3.530 -10.982 1.00 94.31 90 TRP A N 1
ATOM 656 C CA . TRP A 1 90 ? -1.853 -3.385 -9.669 1.00 94.31 90 TRP A CA 1
ATOM 657 C C . TRP A 1 90 ? -3.283 -2.838 -9.757 1.00 94.31 90 TRP A C 1
ATOM 659 O O . TRP A 1 90 ? -4.126 -3.184 -8.930 1.00 94.31 90 TRP A O 1
ATOM 669 N N . THR A 1 91 ? -3.576 -2.025 -10.774 1.00 94.56 91 THR A N 1
ATOM 670 C CA . THR A 1 91 ? -4.917 -1.486 -11.019 1.00 94.56 91 THR A CA 1
ATOM 671 C C . THR A 1 91 ? -5.927 -2.585 -11.312 1.00 94.56 91 THR A C 1
ATOM 673 O O . THR A 1 91 ? -7.077 -2.461 -10.910 1.00 94.56 91 THR A O 1
ATOM 676 N N . ASP A 1 92 ? -5.506 -3.690 -11.928 1.00 94.81 92 ASP A N 1
ATOM 677 C CA . ASP A 1 92 ? -6.390 -4.824 -12.211 1.00 94.81 92 ASP A CA 1
ATOM 678 C C . ASP A 1 92 ? -6.798 -5.529 -10.914 1.00 94.81 92 ASP A C 1
ATOM 680 O O . ASP A 1 92 ? -7.932 -5.977 -10.768 1.00 94.81 92 ASP A O 1
ATOM 684 N N . ARG A 1 93 ? -5.887 -5.579 -9.931 1.00 94.75 93 ARG A N 1
ATOM 685 C CA . ARG A 1 93 ? -6.197 -6.057 -8.576 1.00 94.75 93 ARG A CA 1
ATOM 686 C C . ARG A 1 93 ? -7.142 -5.106 -7.855 1.00 94.75 93 ARG A C 1
ATOM 688 O O . ARG A 1 93 ? -8.066 -5.570 -7.209 1.00 94.75 93 ARG A O 1
ATOM 695 N N . CYS A 1 94 ? -6.951 -3.798 -8.023 1.00 94.62 94 CYS A N 1
ATOM 696 C CA . CYS A 1 94 ? -7.846 -2.793 -7.451 1.00 94.62 94 CYS A CA 1
ATOM 697 C C . CYS A 1 94 ? -9.254 -2.828 -8.060 1.00 94.62 94 CYS A C 1
ATOM 699 O O . CYS A 1 94 ? -10.204 -2.496 -7.367 1.00 94.62 94 CYS A O 1
ATOM 701 N N . LEU A 1 95 ? -9.395 -3.190 -9.338 1.00 94.19 95 LEU A N 1
ATOM 702 C CA . LEU A 1 95 ? -10.698 -3.342 -9.995 1.00 94.19 95 LEU A CA 1
ATOM 703 C C . LEU A 1 95 ? -11.424 -4.629 -9.585 1.00 94.19 95 LEU A C 1
ATOM 705 O O . LEU A 1 95 ? -12.648 -4.677 -9.642 1.00 94.19 95 LEU A O 1
ATOM 709 N N . ALA A 1 96 ? -10.676 -5.677 -9.238 1.00 94.06 96 ALA A N 1
ATOM 710 C CA . ALA A 1 96 ? -11.234 -6.954 -8.796 1.00 94.06 96 ALA A CA 1
ATOM 711 C C . ALA A 1 96 ? -11.644 -6.962 -7.312 1.00 94.06 96 ALA A C 1
ATOM 713 O O . ALA A 1 96 ? -12.379 -7.859 -6.900 1.00 94.06 96 ALA A O 1
ATOM 714 N N . TRP A 1 97 ? -11.131 -6.003 -6.540 1.00 91.75 97 TRP A N 1
ATOM 715 C CA . TRP A 1 97 ? -11.415 -5.778 -5.127 1.00 91.75 97 TRP A CA 1
ATOM 716 C C . TRP A 1 97 ? -12.684 -4.940 -4.937 1.00 91.75 97 TRP A C 1
ATOM 718 O O . TRP A 1 97 ? -13.539 -5.357 -4.124 1.00 91.75 97 TRP A O 1
#

Radius of gyration: 13.47 Å; chains: 1; bounding box: 30×20×35 Å

pLDDT: mean 90.24, std 8.14, range [64.94, 97.5]